Protein AF-A0A7Y7D060-F1 (afdb_monomer_lite)

pLDDT: mean 92.07, std 12.18, range [45.34, 98.69]

Sequence (56 aa):
MTEATRDTGFFTQALSERDPELYASITAELGRQRDEIELIASENIVSAAVMEAQGS

Foldseek 3Di:
DDDPPPPPCPPPPDCCVVPVPVVVVVVVVVVVVVVDDDDPPPDDDDDPVVVVVVVD

Secondary structure (DSSP, 8-state):
-------TTTTTS-HHHH-HHHHHHHHHHHHHHHHS----TT--PPPHHHHHHH--

Radius of gyration: 16.63 Å; chains: 1; bounding box: 29×23×53 Å

Structure (mmCIF, N/CA/C/O backbone):
data_AF-A0A7Y7D060-F1
#
_entry.id   AF-A0A7Y7D060-F1
#
loop_
_atom_site.group_PDB
_atom_site.id
_atom_site.type_symbol
_atom_site.label_atom_id
_atom_site.label_alt_id
_atom_site.label_comp_id
_atom_site.label_asym_id
_atom_site.label_entity_id
_atom_site.label_seq_id
_atom_site.pdbx_PDB_ins_code
_atom_site.Cartn_x
_atom_site.Cartn_y
_atom_site.Cartn_z
_atom_site.occupancy
_atom_site.B_iso_or_equiv
_atom_site.auth_seq_id
_atom_site.auth_comp_id
_atom_site.auth_asym_id
_atom_site.auth_atom_id
_atom_site.pdbx_PDB_model_num
ATOM 1 N N . MET A 1 1 ? -4.990 0.309 39.589 1.00 45.34 1 MET A N 1
ATOM 2 C CA . MET A 1 1 ? -5.040 -0.759 38.572 1.00 45.34 1 MET A CA 1
ATOM 3 C C . MET A 1 1 ? -5.930 -0.255 37.463 1.00 45.34 1 MET A C 1
ATOM 5 O O . MET A 1 1 ? -7.134 -0.194 37.656 1.00 45.34 1 MET A O 1
ATOM 9 N N . THR A 1 2 ? -5.336 0.244 36.385 1.00 47.34 2 THR A N 1
ATOM 10 C CA . THR A 1 2 ? -6.075 0.712 35.214 1.00 47.34 2 THR A CA 1
ATOM 11 C C . THR A 1 2 ? -6.691 -0.496 34.525 1.00 47.34 2 THR A C 1
ATOM 13 O O . THR A 1 2 ? -5.996 -1.434 34.140 1.00 47.34 2 THR A O 1
ATOM 16 N N . GLU A 1 3 ? -8.015 -0.494 34.469 1.00 60.22 3 GLU A N 1
ATOM 17 C CA . GLU A 1 3 ? -8.827 -1.464 33.754 1.00 60.22 3 GLU A CA 1
ATOM 18 C C . GLU A 1 3 ? -8.387 -1.457 32.286 1.00 60.22 3 GLU A C 1
ATOM 20 O O . GLU A 1 3 ? -8.367 -0.412 31.637 1.00 60.22 3 GLU A O 1
ATOM 25 N N . ALA A 1 4 ? -7.923 -2.601 31.786 1.00 64.88 4 ALA A N 1
ATOM 26 C CA . ALA A 1 4 ? -7.534 -2.733 30.392 1.00 64.88 4 ALA A CA 1
ATOM 27 C C . ALA A 1 4 ? -8.800 -2.615 29.536 1.00 64.88 4 ALA A C 1
ATOM 29 O O . ALA A 1 4 ? -9.549 -3.585 29.404 1.00 64.88 4 ALA A O 1
ATOM 30 N N . THR A 1 5 ? -9.057 -1.427 28.986 1.00 68.25 5 THR A N 1
ATOM 31 C CA . THR A 1 5 ? -10.125 -1.214 28.010 1.00 68.25 5 THR A CA 1
ATOM 32 C C . THR A 1 5 ? -9.870 -2.141 26.828 1.00 68.25 5 THR A C 1
ATOM 34 O O . THR A 1 5 ? -8.940 -1.940 26.049 1.00 68.25 5 THR A O 1
ATOM 37 N N . ARG A 1 6 ? -10.668 -3.204 26.718 1.00 74.19 6 ARG A N 1
ATOM 38 C CA . ARG A 1 6 ? -10.643 -4.087 25.555 1.00 74.19 6 ARG A CA 1
ATOM 39 C C . ARG A 1 6 ? -11.365 -3.375 24.419 1.00 74.19 6 ARG A C 1
ATOM 41 O O . ARG A 1 6 ? -12.591 -3.326 24.404 1.00 74.19 6 ARG A O 1
ATOM 48 N N . ASP A 1 7 ? -10.596 -2.809 23.497 1.00 82.94 7 ASP A N 1
ATOM 49 C CA . ASP A 1 7 ? -11.116 -2.295 22.234 1.00 82.94 7 ASP A CA 1
ATOM 50 C C . ASP A 1 7 ? -11.555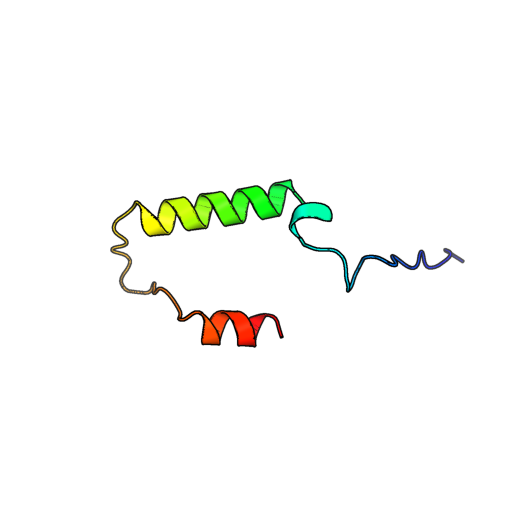 -3.477 21.361 1.00 82.94 7 ASP A C 1
ATOM 52 O O . ASP A 1 7 ? -10.736 -4.208 20.804 1.00 82.94 7 ASP A O 1
ATOM 56 N N . THR A 1 8 ? -12.865 -3.703 21.301 1.00 82.69 8 THR A N 1
ATOM 57 C CA . THR A 1 8 ? -13.465 -4.819 20.557 1.00 82.69 8 THR A CA 1
ATOM 58 C C . THR A 1 8 ? -13.310 -4.665 19.043 1.00 82.69 8 THR A C 1
ATOM 60 O O . THR A 1 8 ? -13.339 -5.666 18.329 1.00 82.69 8 THR A O 1
ATOM 63 N N . GLY A 1 9 ? -13.092 -3.439 18.555 1.00 87.31 9 GLY A N 1
ATOM 64 C CA . GLY A 1 9 ? -12.945 -3.131 17.135 1.00 87.31 9 GLY A CA 1
ATOM 65 C C . GLY A 1 9 ? -11.521 -3.275 16.608 1.00 87.31 9 GLY A C 1
ATOM 66 O O . GLY A 1 9 ? -11.340 -3.290 15.396 1.00 87.31 9 GLY A O 1
ATOM 67 N N . PHE A 1 10 ? -10.514 -3.430 17.476 1.00 88.50 10 PHE A N 1
ATOM 68 C CA . PHE A 1 10 ? -9.101 -3.325 17.084 1.00 88.50 10 PHE A CA 1
ATOM 69 C C . PHE A 1 10 ? -8.701 -4.226 15.902 1.00 88.50 10 PHE A C 1
ATOM 71 O O . PHE A 1 10 ? -7.968 -3.789 15.023 1.00 88.50 10 PHE A O 1
ATOM 78 N N . PHE A 1 11 ? -9.190 -5.470 15.867 1.00 90.38 11 PHE A N 1
ATOM 79 C CA . PHE A 1 11 ? -8.832 -6.442 14.824 1.00 90.38 11 PHE A CA 1
ATOM 80 C C . PHE A 1 11 ? -9.842 -6.553 13.677 1.00 90.38 11 PHE A C 1
ATOM 82 O O . PHE A 1 11 ? -9.561 -7.236 12.699 1.00 90.38 11 PHE A O 1
ATOM 89 N N . THR A 1 12 ? -11.039 -5.978 13.811 1.00 92.38 12 THR A N 1
ATOM 90 C CA . THR A 1 12 ? -12.160 -6.265 12.891 1.00 92.38 12 THR A CA 1
ATOM 91 C C . THR A 1 12 ? -12.754 -5.027 12.242 1.00 92.38 12 THR A C 1
ATOM 93 O O . THR A 1 12 ? -13.404 -5.141 11.206 1.00 92.38 12 THR A O 1
ATOM 96 N N . GLN A 1 13 ? -12.535 -3.849 12.824 1.00 95.75 13 GLN A N 1
ATOM 97 C CA . GLN A 1 13 ? -13.037 -2.603 12.276 1.00 95.75 13 GLN A CA 1
ATOM 98 C C . GLN A 1 13 ? -12.230 -2.206 11.037 1.00 95.75 13 GLN A C 1
ATOM 100 O O . GLN A 1 13 ? -1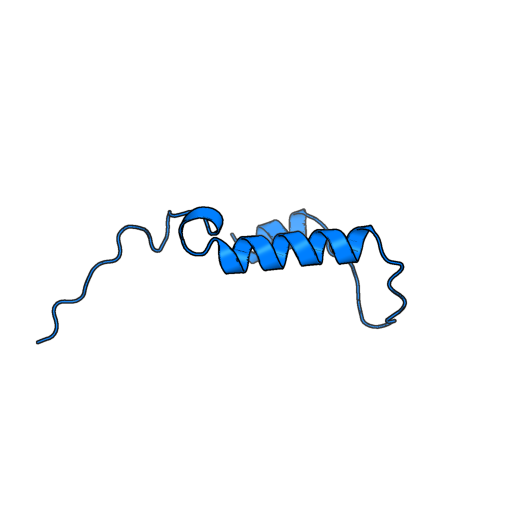0.999 -2.248 11.037 1.00 95.75 13 GLN A O 1
ATOM 105 N N . ALA A 1 14 ? -12.927 -1.788 9.983 1.00 96.81 14 ALA A N 1
ATOM 106 C CA . ALA A 1 14 ? -12.279 -1.280 8.783 1.00 96.81 14 ALA A CA 1
ATOM 107 C C . ALA A 1 14 ? -11.559 0.048 9.067 1.00 96.81 14 ALA A C 1
ATOM 109 O O . ALA A 1 14 ? -12.039 0.876 9.846 1.00 96.81 14 ALA A O 1
ATOM 110 N N . LEU A 1 15 ? -10.444 0.301 8.373 1.00 96.50 15 LEU A N 1
ATOM 111 C CA . LEU A 1 15 ? -9.696 1.555 8.511 1.00 96.50 15 LEU A CA 1
ATOM 112 C C . LEU A 1 15 ? -10.574 2.782 8.226 1.00 96.50 15 LEU A C 1
ATOM 114 O O . LEU A 1 15 ? -10.502 3.757 8.959 1.00 96.50 15 LEU A O 1
ATOM 118 N N . SER A 1 16 ? -11.454 2.707 7.225 1.00 97.88 16 SER A N 1
ATOM 119 C CA . SER A 1 16 ? -12.392 3.782 6.873 1.00 97.88 16 SER A CA 1
ATOM 120 C C . SER A 1 16 ? -13.359 4.159 7.996 1.00 97.88 16 SER A C 1
ATOM 122 O O . SER A 1 16 ? -13.887 5.265 7.994 1.00 97.88 16 SER A O 1
ATOM 124 N N . GLU A 1 17 ? -13.626 3.242 8.926 1.00 96.75 17 GLU A N 1
ATOM 125 C CA . GLU A 1 17 ? -14.497 3.477 10.078 1.00 96.75 17 GLU A CA 1
ATOM 126 C C . GLU A 1 17 ? -13.695 3.877 11.316 1.00 96.75 17 GLU A C 1
ATOM 128 O O . GLU A 1 17 ? -14.136 4.722 12.094 1.00 96.75 17 GLU A O 1
ATOM 133 N N . ARG A 1 18 ? -12.523 3.259 11.510 1.00 95.50 18 ARG A N 1
ATOM 134 C CA . ARG A 1 18 ? -11.665 3.508 12.669 1.00 95.50 18 ARG A CA 1
ATOM 135 C C . ARG A 1 18 ? -10.933 4.843 12.574 1.00 95.50 18 ARG A C 1
ATOM 137 O O . ARG A 1 18 ? -10.831 5.545 13.576 1.00 95.50 18 ARG A O 1
ATOM 144 N N . ASP A 1 19 ? -10.415 5.153 11.392 1.00 97.44 19 ASP A N 1
ATOM 145 C CA . ASP A 1 19 ? -9.654 6.361 11.090 1.00 97.44 19 ASP A CA 1
ATOM 146 C C . ASP A 1 19 ? -9.997 6.875 9.673 1.00 97.44 19 ASP A C 1
ATOM 148 O O . ASP A 1 19 ? -9.278 6.624 8.696 1.00 97.44 19 ASP A O 1
ATOM 152 N N . PRO A 1 20 ? -11.136 7.582 9.536 1.00 98.19 20 PRO A N 1
ATOM 153 C CA . PRO A 1 20 ? -11.583 8.111 8.251 1.00 98.19 20 PRO A CA 1
ATOM 154 C C . PRO A 1 20 ? -10.610 9.126 7.634 1.00 98.19 20 PRO A C 1
ATOM 156 O O . PRO A 1 20 ? -10.545 9.242 6.411 1.00 98.19 20 PRO A O 1
ATOM 159 N N . GLU A 1 21 ? -9.859 9.863 8.459 1.00 98.50 21 GLU A N 1
ATOM 160 C CA . GLU A 1 21 ? -8.901 10.875 8.002 1.00 98.50 21 GLU A CA 1
ATOM 161 C C . GLU A 1 21 ? -7.672 10.220 7.360 1.00 98.50 21 GLU A C 1
ATOM 163 O O . GLU A 1 21 ? -7.260 10.598 6.255 1.00 98.50 21 GLU A O 1
ATOM 168 N N . LEU A 1 22 ? -7.133 9.172 7.991 1.00 98.25 22 LEU A N 1
ATOM 169 C CA . LEU A 1 22 ? -6.045 8.387 7.416 1.00 98.25 22 LEU A CA 1
ATOM 170 C C . LEU A 1 22 ? -6.490 7.658 6.143 1.00 98.25 22 LEU A C 1
ATOM 172 O O . LEU A 1 22 ? -5.779 7.680 5.136 1.00 98.25 22 LEU A O 1
ATOM 176 N N . TYR A 1 23 ? -7.687 7.066 6.146 1.00 98.69 23 TYR A N 1
ATOM 177 C CA . TYR A 1 23 ? -8.251 6.427 4.955 1.00 98.69 23 TYR A CA 1
ATOM 178 C C . TYR A 1 23 ? -8.391 7.409 3.779 1.00 98.69 23 TYR A C 1
ATOM 180 O O . TYR A 1 23 ? -8.027 7.085 2.642 1.00 98.69 23 TYR A O 1
ATOM 188 N N . ALA A 1 24 ? -8.883 8.623 4.045 1.00 98.62 24 ALA A N 1
ATOM 189 C CA . ALA A 1 24 ? -8.999 9.671 3.037 1.00 98.62 24 ALA A CA 1
ATOM 190 C C . ALA A 1 24 ? -7.627 10.072 2.472 1.00 98.62 24 ALA A C 1
ATOM 192 O O . ALA A 1 24 ? -7.484 10.194 1.256 1.00 98.62 24 ALA A O 1
ATOM 193 N N . SER A 1 25 ? -6.610 10.197 3.329 1.00 98.69 25 SER A N 1
ATOM 194 C CA . SER A 1 25 ? -5.241 10.535 2.917 1.00 98.69 25 SER A CA 1
ATOM 195 C C . SER A 1 25 ? -4.618 9.460 2.018 1.00 98.69 25 SER A C 1
ATOM 197 O O . SER A 1 25 ? -4.051 9.784 0.977 1.00 98.69 25 SER A O 1
ATOM 199 N N . ILE A 1 26 ? -4.787 8.176 2.357 1.00 98.38 26 ILE A N 1
ATOM 200 C CA . ILE A 1 26 ? -4.323 7.051 1.522 1.00 98.38 26 ILE A CA 1
ATOM 201 C C . ILE A 1 26 ? -5.037 7.051 0.163 1.00 98.38 26 ILE A C 1
ATOM 203 O O . ILE A 1 26 ? -4.410 6.843 -0.874 1.00 98.38 26 ILE A O 1
ATOM 207 N N . THR A 1 27 ? -6.347 7.311 0.153 1.00 98.38 27 THR A N 1
ATOM 208 C CA . THR A 1 27 ? -7.139 7.359 -1.087 1.00 98.38 27 THR A CA 1
ATOM 209 C C . THR A 1 27 ? -6.721 8.528 -1.982 1.00 98.38 27 THR A C 1
ATOM 211 O O . THR A 1 27 ? -6.645 8.369 -3.200 1.00 98.38 27 THR A O 1
ATOM 214 N N . ALA A 1 28 ? -6.422 9.689 -1.394 1.00 98.50 28 ALA A N 1
ATOM 215 C CA . ALA A 1 28 ? -5.914 10.845 -2.126 1.00 98.50 28 ALA A CA 1
ATOM 216 C C . ALA A 1 28 ? -4.540 10.560 -2.755 1.00 98.50 28 ALA A C 1
ATOM 218 O O . ALA A 1 28 ? -4.340 10.858 -3.931 1.00 98.50 28 ALA A O 1
ATOM 219 N N . GLU A 1 29 ? -3.629 9.918 -2.017 1.00 98.44 29 GLU A N 1
ATOM 220 C CA . GLU A 1 29 ? -2.310 9.531 -2.535 1.00 98.44 29 GLU A CA 1
ATOM 221 C C . GLU A 1 29 ? -2.412 8.485 -3.656 1.00 98.44 29 GLU A C 1
ATOM 223 O O . GLU A 1 29 ? -1.720 8.589 -4.666 1.00 98.44 29 GLU A O 1
ATOM 228 N N . LEU A 1 30 ? -3.336 7.525 -3.545 1.00 97.81 30 LEU A N 1
ATOM 229 C CA . LEU A 1 30 ? -3.630 6.598 -4.641 1.00 97.81 30 LEU A CA 1
ATOM 230 C C . LEU A 1 30 ? -4.110 7.332 -5.905 1.00 97.81 30 LEU A C 1
ATOM 232 O O . LEU A 1 30 ? -3.784 6.911 -7.014 1.00 97.81 30 LEU A O 1
ATOM 236 N N . GLY A 1 31 ? -4.892 8.405 -5.750 1.00 97.94 31 GLY A N 1
ATOM 237 C CA . GLY A 1 31 ? -5.274 9.289 -6.853 1.00 97.94 31 GLY A CA 1
ATOM 238 C C . GLY A 1 31 ? -4.057 9.971 -7.475 1.00 97.94 31 GLY A C 1
ATOM 239 O O . GLY A 1 31 ? -3.833 9.838 -8.675 1.00 97.94 31 GLY A O 1
ATOM 240 N N . ARG A 1 32 ? -3.211 10.599 -6.646 1.00 98.19 32 ARG A N 1
ATOM 241 C CA . ARG A 1 32 ? -1.971 11.257 -7.089 1.00 98.19 32 ARG A CA 1
ATOM 242 C C . ARG A 1 32 ? -1.085 10.315 -7.911 1.00 98.19 32 ARG A C 1
ATOM 244 O O . ARG A 1 32 ? -0.721 10.653 -9.031 1.00 98.19 32 ARG A O 1
ATOM 251 N N . GLN A 1 33 ? -0.808 9.110 -7.406 1.00 97.81 33 GLN A N 1
ATOM 252 C CA . GLN A 1 33 ? 0.031 8.116 -8.095 1.00 97.81 33 GLN A CA 1
ATOM 253 C C . GLN A 1 33 ? -0.546 7.638 -9.437 1.00 97.81 33 GLN A C 1
ATOM 255 O O . GLN A 1 33 ? 0.195 7.128 -10.274 1.00 97.81 33 GLN A O 1
ATOM 260 N N . ARG A 1 34 ? -1.865 7.747 -9.644 1.00 96.50 34 ARG A N 1
ATOM 261 C CA . ARG A 1 34 ? -2.533 7.355 -10.897 1.00 96.50 34 ARG A CA 1
ATOM 262 C C . ARG A 1 34 ? -2.585 8.479 -11.923 1.00 96.50 34 ARG A C 1
ATOM 264 O O . ARG A 1 34 ? -2.576 8.189 -13.118 1.00 96.50 34 ARG A O 1
ATOM 271 N N . ASP A 1 35 ? -2.663 9.719 -11.456 1.00 97.50 35 ASP A N 1
ATOM 272 C CA . ASP A 1 35 ? -2.863 10.892 -12.306 1.00 97.50 35 ASP A CA 1
ATOM 273 C C . ASP A 1 35 ? -1.538 11.584 -12.683 1.00 97.50 35 ASP A C 1
ATOM 275 O O . ASP A 1 35 ? -1.492 12.348 -13.650 1.00 97.50 35 ASP A O 1
ATOM 279 N N . GLU A 1 36 ? -0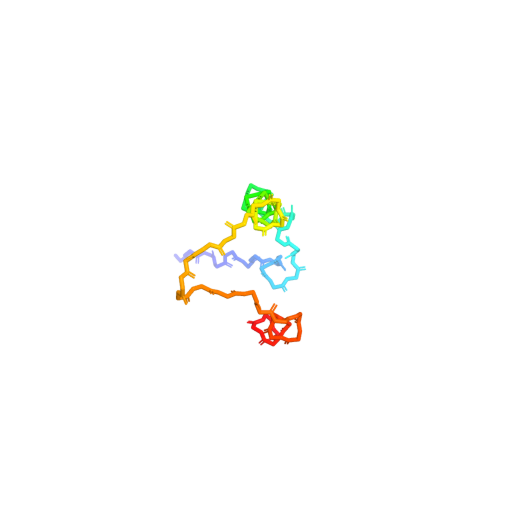.447 11.301 -11.963 1.00 95.44 36 GLU A N 1
ATOM 280 C CA . GLU A 1 36 ? 0.888 11.854 -12.210 1.00 95.44 36 GLU A CA 1
ATOM 281 C C . GLU A 1 36 ? 1.838 10.851 -12.887 1.00 95.44 36 GLU A C 1
ATOM 283 O O . GLU A 1 36 ? 1.694 9.633 -12.790 1.00 95.44 36 GLU A O 1
ATOM 288 N N . ILE A 1 37 ? 2.849 11.377 -13.588 1.00 95.31 37 ILE A N 1
ATOM 289 C CA . ILE A 1 37 ? 3.951 10.572 -14.128 1.00 95.31 37 ILE A CA 1
ATOM 290 C C . ILE A 1 37 ? 5.065 10.535 -13.085 1.00 95.31 37 ILE A C 1
ATOM 292 O O . ILE A 1 37 ? 5.704 11.557 -12.836 1.00 95.31 37 ILE A O 1
ATOM 296 N N . GLU A 1 38 ? 5.336 9.352 -12.537 1.00 95.50 38 GLU A N 1
ATOM 297 C CA . GLU A 1 38 ? 6.379 9.175 -11.528 1.00 95.50 38 GLU A CA 1
ATOM 298 C C . GLU A 1 38 ? 7.741 8.889 -12.184 1.00 95.50 38 GLU A C 1
ATOM 300 O O . GLU A 1 38 ? 7.900 7.931 -12.944 1.00 95.50 38 GLU A O 1
ATOM 305 N N . LEU A 1 39 ? 8.724 9.760 -11.928 1.00 97.00 39 LEU A N 1
ATOM 306 C CA . LEU A 1 39 ? 10.055 9.726 -12.566 1.00 97.00 39 LEU A CA 1
ATOM 307 C C . LEU A 1 39 ? 11.188 9.415 -11.579 1.00 97.00 39 LEU A C 1
ATOM 309 O O . LEU A 1 39 ? 12.368 9.452 -11.942 1.00 97.00 39 LEU A O 1
ATOM 313 N N . ILE A 1 40 ? 10.849 9.107 -10.329 1.00 97.50 40 ILE A N 1
ATOM 314 C CA . ILE A 1 40 ? 11.816 8.742 -9.301 1.00 97.50 40 ILE A CA 1
ATOM 315 C C . ILE A 1 40 ? 12.304 7.315 -9.567 1.00 97.50 40 ILE A C 1
ATOM 317 O O . ILE A 1 40 ? 11.585 6.340 -9.386 1.00 97.50 40 ILE A O 1
ATOM 321 N N . ALA A 1 41 ? 13.567 7.178 -9.974 1.00 96.81 41 ALA A N 1
ATOM 322 C CA . ALA A 1 41 ? 14.131 5.901 -10.426 1.00 96.81 41 ALA A CA 1
ATOM 323 C C . ALA A 1 41 ? 14.148 4.782 -9.363 1.00 96.81 41 ALA A C 1
ATOM 325 O O . ALA A 1 41 ? 14.282 3.611 -9.710 1.00 96.81 41 ALA A O 1
ATOM 326 N N . SER A 1 42 ? 14.069 5.132 -8.079 1.00 97.94 42 SER A N 1
ATOM 327 C CA . SER A 1 42 ? 14.039 4.175 -6.968 1.00 97.94 42 SER A CA 1
ATOM 328 C C . SER A 1 42 ? 12.631 3.731 -6.567 1.00 97.94 42 SER A C 1
ATOM 330 O O . SER A 1 42 ? 12.511 2.818 -5.752 1.00 97.94 42 SER A O 1
ATOM 332 N N . GLU A 1 43 ? 11.584 4.375 -7.083 1.00 97.69 43 GLU A N 1
ATOM 333 C CA . GLU A 1 43 ? 10.192 4.070 -6.747 1.00 97.69 43 GLU A CA 1
ATOM 334 C C . GLU A 1 43 ? 9.560 3.109 -7.757 1.00 97.69 43 GLU A C 1
ATOM 336 O O . GLU A 1 43 ? 10.015 2.972 -8.894 1.00 97.69 43 GLU A O 1
ATOM 341 N N . ASN A 1 44 ? 8.528 2.383 -7.317 1.00 96.75 44 ASN A N 1
ATOM 342 C CA . ASN A 1 44 ? 7.810 1.431 -8.158 1.00 96.75 44 ASN A CA 1
ATOM 343 C C . ASN A 1 44 ? 6.388 1.175 -7.633 1.00 96.75 44 ASN A C 1
ATOM 345 O O . ASN A 1 44 ? 6.123 1.333 -6.442 1.00 96.75 44 ASN A O 1
ATOM 349 N N . ILE A 1 45 ? 5.496 0.705 -8.506 1.00 96.50 45 ILE A N 1
ATOM 350 C CA . ILE A 1 45 ? 4.131 0.297 -8.155 1.00 96.50 45 ILE A CA 1
ATOM 351 C C . ILE A 1 45 ? 4.103 -1.226 -8.011 1.00 96.50 45 ILE A C 1
ATOM 353 O O . ILE A 1 45 ? 4.393 -1.968 -8.951 1.00 96.50 45 ILE A O 1
ATOM 357 N N . VAL A 1 46 ? 3.755 -1.707 -6.819 1.00 97.56 46 VAL A N 1
ATOM 358 C CA . VAL A 1 46 ? 3.675 -3.146 -6.534 1.00 97.56 46 VAL A CA 1
ATOM 359 C C . VAL A 1 46 ? 2.361 -3.757 -7.030 1.00 97.56 46 VAL A C 1
ATO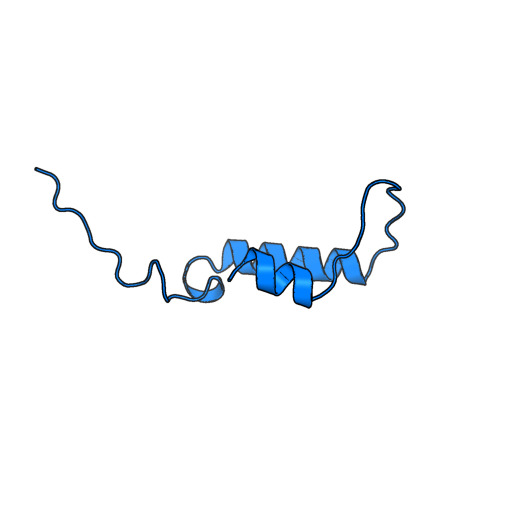M 361 O O . VAL A 1 46 ? 1.343 -3.084 -7.177 1.00 97.56 46 VAL A O 1
ATOM 364 N N . SER A 1 47 ? 2.370 -5.069 -7.280 1.00 97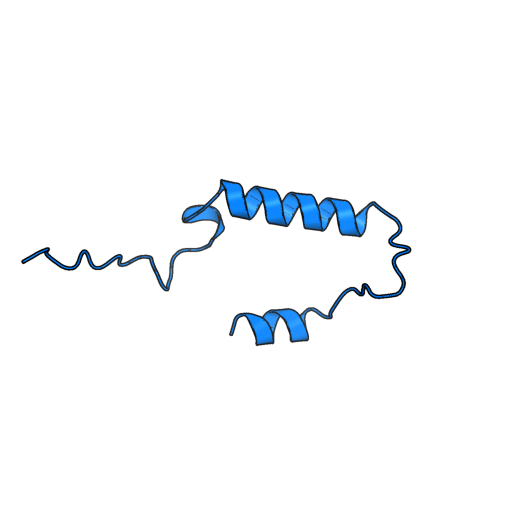.81 47 SER A N 1
ATOM 365 C CA . SER A 1 47 ? 1.155 -5.800 -7.663 1.00 97.81 47 SER A CA 1
ATOM 366 C C . SER A 1 47 ? 0.157 -5.925 -6.503 1.00 97.81 47 SER A C 1
ATOM 368 O O . SER A 1 47 ? 0.552 -5.941 -5.336 1.00 97.81 47 SER A O 1
ATOM 370 N N . ALA A 1 48 ? -1.126 -6.122 -6.825 1.00 97.00 48 ALA A N 1
ATOM 371 C CA . ALA A 1 48 ? -2.169 -6.376 -5.828 1.00 97.00 48 ALA A CA 1
ATOM 372 C C . ALA A 1 48 ? -1.850 -7.576 -4.916 1.00 97.00 48 ALA A C 1
ATOM 374 O O . ALA A 1 48 ? -2.011 -7.474 -3.707 1.00 97.00 48 ALA A O 1
ATOM 375 N N . ALA A 1 49 ? -1.291 -8.660 -5.468 1.00 98.00 49 ALA A N 1
ATOM 376 C CA . ALA A 1 49 ? -0.909 -9.844 -4.695 1.00 98.00 49 ALA A CA 1
ATOM 377 C C . ALA A 1 49 ? 0.164 -9.552 -3.626 1.00 98.00 49 ALA A C 1
ATOM 379 O O . ALA A 1 49 ? 0.155 -10.148 -2.553 1.00 98.00 49 ALA A O 1
ATOM 380 N N . VAL A 1 50 ? 1.084 -8.618 -3.899 1.00 98.19 50 VAL A N 1
ATOM 381 C CA . VAL A 1 50 ? 2.095 -8.188 -2.915 1.00 98.19 50 VAL A CA 1
ATOM 382 C C . VAL A 1 50 ? 1.445 -7.367 -1.799 1.00 98.19 50 VAL A C 1
ATOM 384 O O . VAL A 1 50 ? 1.782 -7.564 -0.635 1.00 98.19 50 VAL A O 1
ATOM 387 N N . MET A 1 51 ? 0.491 -6.491 -2.130 1.00 97.12 51 MET A N 1
ATOM 388 C CA . MET A 1 51 ? -0.247 -5.714 -1.125 1.00 97.12 51 MET A CA 1
ATOM 389 C C . MET A 1 51 ? -1.115 -6.604 -0.229 1.00 97.12 51 MET A C 1
ATOM 391 O O . MET A 1 51 ? -1.144 -6.393 0.979 1.00 97.12 51 MET A O 1
ATOM 395 N N . GLU A 1 52 ? -1.777 -7.616 -0.798 1.00 97.50 52 GLU A N 1
ATOM 396 C CA . GLU A 1 52 ? -2.557 -8.595 -0.031 1.00 97.50 52 GLU A CA 1
ATOM 397 C C . GLU A 1 52 ? -1.683 -9.328 0.990 1.00 97.50 52 GLU A C 1
ATOM 399 O O . GLU A 1 52 ? -2.036 -9.387 2.164 1.00 97.50 52 GLU A O 1
ATOM 404 N N . ALA A 1 53 ? -0.507 -9.811 0.575 1.00 98.12 53 ALA A N 1
ATOM 405 C CA . ALA A 1 53 ? 0.428 -10.495 1.467 1.00 98.12 53 ALA A CA 1
ATOM 406 C C . ALA A 1 53 ? 1.015 -9.586 2.565 1.00 98.12 53 ALA A C 1
ATOM 408 O O . ALA A 1 53 ? 1.423 -10.076 3.615 1.00 98.12 53 ALA A O 1
ATOM 409 N N . GLN A 1 54 ? 1.084 -8.269 2.344 1.00 97.62 54 GLN A N 1
ATOM 410 C CA . GLN A 1 54 ? 1.569 -7.318 3.350 1.00 97.62 54 GLN A CA 1
ATOM 411 C C . GLN A 1 54 ? 0.580 -7.146 4.517 1.00 97.62 54 GLN A C 1
ATOM 413 O O . GLN A 1 54 ? 1.004 -6.851 5.634 1.00 97.62 54 GLN A O 1
ATOM 418 N N . GLY A 1 55 ? -0.723 -7.286 4.251 1.00 92.12 55 GLY A N 1
ATOM 419 C CA . GLY A 1 55 ? -1.805 -7.052 5.214 1.00 92.12 55 GLY A CA 1
ATOM 420 C C . GLY A 1 55 ? -2.557 -8.306 5.670 1.00 92.12 55 GLY A C 1
ATOM 421 O O . GLY A 1 55 ? -3.607 -8.157 6.294 1.00 92.12 55 GLY A O 1
ATOM 422 N N . SER A 1 56 ? -2.070 -9.504 5.323 1.00 87.25 56 SER A N 1
ATOM 423 C CA . SER A 1 56 ? -2.670 -10.807 5.665 1.00 87.25 56 SER A CA 1
ATOM 424 C C . SER A 1 56 ? -2.254 -11.345 7.028 1.00 87.25 56 SER A C 1
ATOM 426 O O . SER A 1 56 ? -1.060 -11.176 7.366 1.00 87.25 56 SER A O 1
#

=== Feature glossary ===
A reading guide for the features in this record.

Start from the sequence.

  · This is the polypeptide sequence — one letter per residue, N-terminus first. Length ranges from a few dozen residues for small domains to over a thousand for large multi-domain proteins.

Fold it, and you get atomic coordinates and the backbone conformation that goes with them.

  · Structure coordinates are given as an mmCIF _atom_site loop: one row per atom with element, residue name, chain id, sequence number, and x/y/z position in Å. Only the four main-chain atoms per residue are included here; side chains are omitted to keep the record compact.

  · Backbone dihedral angles. Every residue except chain termini has a φ (preceding-C → N → Cα → C) and a ψ (N → Cα → C → next-N). They are reported in degrees following the IUPAC sign convention. Secondary structure is essentially a statement about which (φ, ψ) basin each residue occupies.

  · The SS8 string is DSSP's per-residue secondary-structure call. α-helix (H) means an i→i+4 H-bond ladder; β-strand (E) means the residue participates in a β-sheet; 3₁₀ (G) and π (I) are tighter and wider helices; T/S are turns/bends; '-' is loop.

  · SS3 is a coarse helix/strand/coil call (letters a/b/c) made by the P-SEA algorithm from inter-Cα distances and dihedrals. It is less detailed than DSSP but needs only Cα positions.

Summarize the fold with a handful of shape descriptors and a per-residue structural alphabet.

  · Radius of gyration (Rg) is the root-mean-square distance of Cα atoms from their centroid — a single number for overall size and compactness. A globular domain of N residues has Rg ≈ 2.2·N^0.38 Å; an extended or disordered chain has a much larger Rg. The Cα contact count is the number of residue pairs whose Cα atoms are within 8 Å and are more than four positions apart in sequence — a standard proxy for tertiary packing density. The bounding box is the smallest axis-aligned box enclosing all Cα atoms.

  · The Foldseek 3Di string encodes local tertiary geometry as a 20-letter alphabet — one character per residue — derived from the relative positions of nearby Cα atoms. Unlike the amino-acid sequence, 3Di is a direct function of the 3D structure, so two proteins with the same fold have similar 3Di strings even at low sequence identity.

  · Solvent-accessible surface area (SASA) is the area in Å² traced out by the centre of a 1.4 Å probe sphere (a water molecule) rolled over the protein's van der Waals surface (Shrake–Rupley / Lee–Richards construction). Buried residues have near-zero SASA; fully exposed residues can exceed 200 Å². The total SASA scales roughly with the number of surface residues.

Ask how reliable the model is.

  · pLDDT (predicted Local Distance Difference Test) is AlphaFold's per-residue confidence score, ranging from 0 to 100. Values above 90 indicate high confidence (typically well-packed cores); 70–90 is confident; 50–70 low confidence; below 50 usually means the region is disordered or the prediction is unreliable there. AlphaFold stores pLDDT in the mmCIF B-factor column.

  · B-factor (Debye–Waller factor) reflects atomic displacement in the crystal lattice. It is an experimental observable (units Å²), not a prediction; low values mean the atom is pinned down, high values mean it moves or is heterogeneous across the crystal.

  · Predicted Aligned Error (PAE) is an AlphaFold confidence matrix: entry (i, j) is the expected error in the position of residue j, in ångströms, when the prediction is superimposed on the true structure at residue i. Low PAE within a block of residues means that block is internally rigid and well-predicted; high PAE between two blocks means their relative placement is uncertain even if each block individually is confident.

Place it in context: what it resembles, what it is annotated as, and how it looks.

  · Nearest PDB neighbors are the top structural matches found by Foldseek when searching this structure against the entire Protein Data Bank. Each hit reports a TM-score (0 to 1; >0.5 almost always implies the same fold) and an E-value. These are *structural* homologs — they may share no detectable sequence similarity.

  · Functional annotations link the protein to curated databases. InterPro entries identify conserved domains and families by matching the sequence against member-database signatures (Pfam, PROSITE, CDD, …). Gene Ontology (GO) terms describe molecular function, biological process, and cellular component in a controlled vocabulary. CATH places the structure in a hierarchical fold classification (Class/Architecture/Topology/Homologous-superfamily). The organism is the source species.

  · Three diagnostic plots accompany the record. The Cα contact map visualizes the tertiary structure as a 2D adjacency matrix (8 Å cu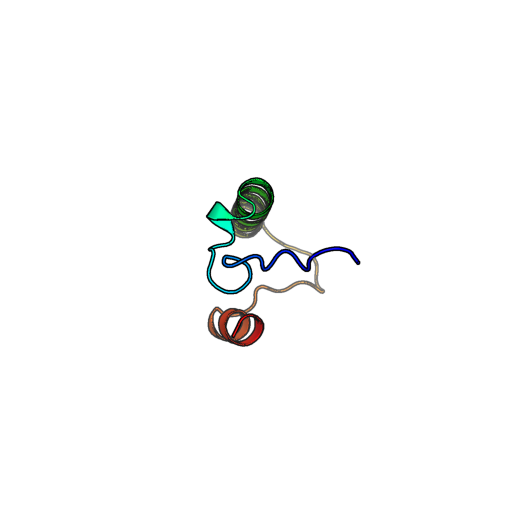toff, sequence-local contacts suppressed). The Ramachandran plot shows the distribution of backbone (φ, ψ) torsions, with points in the α and β basins reflecting secondary structure content. The PAE plot shows AlphaFold's inter-residue confidence as a color matrix.

  · Six rendered views show the 3D structure from the faces of a cube — i.e. along ±x, ±y, ±z. Rendering representation is drawn randomly per protein from cartoon (secondary-structure ribbons), sticks (backbone bonds), or molecular surface; coloring is either N→C rainbow (blue at the N-terminus through red at the C-terminus) or one color per chain.